Protein AF-A0A7J6MF99-F1 (afdb_monomer_lite)

Radius of gyration: 15.82 Å; chains: 1; bounding box: 37×26×40 Å

Secondary structure (DSSP, 8-state):
--SS-EEEEEEE-TT-HHHHHHHHHHHHHTTTTTEEEEEEE--HHHHHHHTTPPPGGGSHHHHHHHHHHHHHHHHHTT---PPPPTTIIIIIHHHHHHHHHHHHHS-----

Structure (mmCIF, N/CA/C/O backbone):
data_AF-A0A7J6MF99-F1
#
_entry.id   AF-A0A7J6MF99-F1
#
loop_
_atom_site.group_PDB
_atom_site.id
_atom_site.type_symbol
_atom_site.label_atom_id
_atom_site.label_alt_id
_atom_site.label_comp_id
_atom_site.label_asym_id
_atom_site.label_entity_id
_atom_site.label_seq_id
_atom_site.pdbx_PDB_ins_code
_atom_site.Cartn_x
_atom_site.Cartn_y
_atom_site.Cartn_z
_atom_site.occupancy
_atom_site.B_iso_or_equiv
_atom_site.auth_seq_id
_atom_site.auth_comp_id
_atom_site.auth_asym_id
_atom_site.auth_atom_id
_atom_site.pdbx_PDB_model_num
ATOM 1 N N . MET A 1 1 ? -21.214 -12.744 19.176 1.00 52.50 1 MET A N 1
ATOM 2 C CA . MET A 1 1 ? -19.964 -12.389 18.465 1.00 52.50 1 MET A CA 1
ATOM 3 C C . MET A 1 1 ? -18.999 -11.793 19.479 1.00 52.50 1 MET A C 1
ATOM 5 O O . MET A 1 1 ? -19.505 -11.234 20.449 1.00 52.50 1 MET A O 1
ATOM 9 N N . PRO A 1 2 ? -17.672 -11.974 19.342 1.00 52.09 2 PRO A N 1
ATOM 10 C CA . PRO A 1 2 ? -16.715 -11.435 20.307 1.00 52.09 2 PRO A CA 1
ATOM 11 C C . PRO A 1 2 ? -16.902 -9.918 20.428 1.00 52.09 2 PRO A C 1
ATOM 13 O O . PRO A 1 2 ? -17.061 -9.219 19.434 1.00 52.09 2 PRO A O 1
ATOM 16 N N . SER A 1 3 ? -16.979 -9.446 21.665 1.00 65.75 3 SER A N 1
ATOM 17 C CA . SER A 1 3 ? -17.481 -8.130 22.068 1.00 65.75 3 SER A CA 1
ATOM 18 C C . SER A 1 3 ? -16.407 -7.033 22.054 1.00 65.75 3 SER A C 1
ATOM 20 O O . SER A 1 3 ? -16.368 -6.201 22.956 1.00 65.75 3 SER A O 1
ATOM 22 N N . GLY A 1 4 ? -15.517 -7.040 21.059 1.00 71.44 4 GLY A N 1
ATOM 23 C CA . GLY A 1 4 ? -14.458 -6.040 20.920 1.00 71.44 4 GLY A CA 1
ATOM 24 C C . GLY A 1 4 ? -13.978 -5.888 19.481 1.00 71.44 4 GLY A C 1
ATOM 25 O O . GLY A 1 4 ? -14.210 -6.762 18.643 1.00 71.44 4 GLY A O 1
ATOM 26 N N . ASP A 1 5 ? -13.333 -4.760 19.200 1.00 83.62 5 ASP A N 1
ATOM 27 C CA . ASP A 1 5 ? -12.798 -4.446 17.876 1.00 83.62 5 ASP A CA 1
ATOM 28 C C . ASP A 1 5 ? -11.640 -5.391 17.527 1.00 83.62 5 ASP A C 1
ATOM 30 O O . ASP A 1 5 ? -10.747 -5.657 18.339 1.00 83.62 5 ASP A O 1
ATOM 34 N N . VAL A 1 6 ? -11.648 -5.918 16.303 1.00 92.06 6 VAL A N 1
ATOM 35 C CA . VAL A 1 6 ? -10.552 -6.729 15.772 1.00 92.06 6 VAL A CA 1
ATOM 36 C C . VAL A 1 6 ? -9.457 -5.784 15.304 1.00 92.06 6 VAL A C 1
ATOM 38 O O . VAL A 1 6 ? -9.583 -5.118 14.274 1.00 92.06 6 VAL A O 1
ATOM 41 N N . LYS A 1 7 ? -8.358 -5.737 16.055 1.00 93.81 7 LYS A N 1
ATOM 42 C CA . LYS A 1 7 ? -7.203 -4.911 15.704 1.00 93.81 7 LYS A CA 1
ATOM 43 C C . LYS A 1 7 ? -6.458 -5.478 14.494 1.00 93.81 7 LYS A C 1
ATOM 45 O O . LYS A 1 7 ? -6.038 -6.635 14.502 1.00 93.81 7 LYS A O 1
ATOM 50 N N . VAL A 1 8 ? -6.232 -4.641 13.483 1.00 95.00 8 VAL A N 1
ATOM 51 C CA . VAL A 1 8 ? -5.499 -4.978 12.255 1.00 95.00 8 VAL A CA 1
ATOM 52 C C . VAL A 1 8 ? -4.394 -3.953 12.022 1.00 95.00 8 VAL A C 1
ATOM 54 O O . VAL A 1 8 ? -4.669 -2.791 11.748 1.00 95.00 8 VAL A O 1
ATOM 57 N N . GLU A 1 9 ? -3.130 -4.373 12.078 1.00 95.62 9 GLU A N 1
ATOM 58 C CA . GLU A 1 9 ? -2.013 -3.512 11.669 1.00 95.62 9 GLU A CA 1
ATOM 59 C C . GLU A 1 9 ? -1.798 -3.607 10.157 1.00 95.62 9 GLU A C 1
ATOM 61 O O . GLU A 1 9 ? -1.430 -4.657 9.625 1.00 95.62 9 GLU A O 1
ATOM 66 N N . PHE A 1 10 ? -2.029 -2.502 9.453 1.00 95.94 10 PHE A N 1
ATOM 67 C CA . PHE A 1 10 ? -1.929 -2.438 8.003 1.00 95.94 10 PHE A CA 1
ATOM 68 C C . PHE A 1 10 ? -0.635 -1.748 7.571 1.00 95.94 10 PHE A C 1
ATOM 70 O O . PHE A 1 10 ? -0.537 -0.520 7.552 1.00 95.94 10 PHE A O 1
ATOM 77 N N . PHE A 1 11 ? 0.361 -2.554 7.202 1.00 95.44 11 PHE A N 1
ATOM 78 C CA . PHE A 1 11 ? 1.629 -2.080 6.652 1.00 95.44 11 PHE A CA 1
ATOM 79 C C . PHE A 1 11 ? 1.481 -1.777 5.164 1.00 95.44 11 PHE A C 1
ATOM 81 O O . PHE A 1 11 ? 1.200 -2.677 4.369 1.00 95.44 11 PHE A O 1
ATOM 88 N N . TYR A 1 12 ? 1.684 -0.520 4.775 1.00 95.12 12 TYR A N 1
ATOM 89 C CA . TYR A 1 12 ? 1.444 -0.083 3.402 1.00 95.12 12 TYR A CA 1
ATOM 90 C C . TYR A 1 12 ? 2.559 0.798 2.854 1.00 95.12 12 TYR A C 1
ATOM 92 O O . TYR A 1 12 ? 3.213 1.539 3.585 1.00 95.12 12 TYR A O 1
ATOM 100 N N . ASP A 1 13 ? 2.736 0.740 1.533 1.00 93.19 13 ASP A N 1
ATOM 101 C CA . ASP A 1 13 ? 3.525 1.720 0.801 1.00 93.19 13 ASP A CA 1
ATOM 102 C C . ASP A 1 13 ? 2.686 2.263 -0.364 1.00 93.19 13 ASP A C 1
ATOM 104 O O . ASP A 1 13 ? 2.190 1.478 -1.166 1.00 93.19 13 ASP A O 1
ATOM 108 N N . VAL A 1 14 ? 2.508 3.581 -0.494 1.00 90.31 14 VAL A N 1
ATOM 109 C CA . VAL A 1 14 ? 1.664 4.185 -1.540 1.00 90.31 14 VAL A CA 1
ATOM 110 C C . VAL A 1 14 ? 2.189 3.933 -2.958 1.00 90.31 14 VAL A C 1
ATOM 112 O O . VAL A 1 14 ? 1.449 4.103 -3.923 1.00 90.31 14 VAL A O 1
ATOM 115 N N . ILE A 1 15 ? 3.435 3.465 -3.101 1.00 90.56 15 ILE A N 1
ATOM 116 C CA . ILE A 1 15 ? 3.979 2.991 -4.380 1.00 90.56 15 ILE A CA 1
ATOM 117 C C . ILE A 1 15 ? 3.408 1.633 -4.808 1.00 90.56 15 ILE A C 1
ATOM 119 O O . ILE A 1 15 ? 3.494 1.267 -5.982 1.00 90.56 15 ILE A O 1
ATOM 123 N N . SER A 1 16 ? 2.872 0.854 -3.867 1.00 93.06 16 SER A N 1
ATOM 124 C CA . SER A 1 16 ? 2.385 -0.494 -4.120 1.00 93.06 16 SER A CA 1
ATOM 125 C C . SER A 1 16 ? 0.915 -0.464 -4.554 1.00 93.06 16 SER A C 1
ATOM 127 O O . SER A 1 16 ? 0.031 -0.103 -3.774 1.00 93.06 16 SER A O 1
ATOM 129 N N . PRO A 1 17 ? 0.599 -0.900 -5.785 1.00 93.50 17 PRO A N 1
ATOM 130 C CA . PRO A 1 17 ? -0.789 -0.963 -6.235 1.00 93.50 17 PRO A CA 1
ATOM 131 C C . PRO A 1 17 ? -1.596 -2.007 -5.449 1.00 93.50 17 PRO A C 1
ATOM 133 O O . PRO A 1 17 ? -2.794 -1.839 -5.245 1.00 93.50 17 PRO A O 1
ATOM 136 N N . TYR A 1 18 ? -0.946 -3.055 -4.935 1.00 95.56 18 TYR A N 1
ATOM 137 C CA . TYR A 1 18 ? -1.614 -4.077 -4.131 1.00 95.56 18 TYR A CA 1
ATOM 138 C C . TYR A 1 18 ? -2.027 -3.568 -2.750 1.00 95.56 18 TYR A C 1
ATOM 140 O O . TYR A 1 18 ? -3.088 -3.949 -2.263 1.00 95.56 18 TYR A O 1
ATOM 148 N N . THR A 1 19 ? -1.248 -2.677 -2.127 1.00 95.62 19 THR A N 1
ATOM 149 C CA . THR A 1 19 ? -1.666 -2.071 -0.853 1.00 95.62 19 THR A CA 1
ATOM 150 C C . THR A 1 19 ? -2.816 -1.089 -1.059 1.00 95.62 19 THR A C 1
ATOM 152 O O .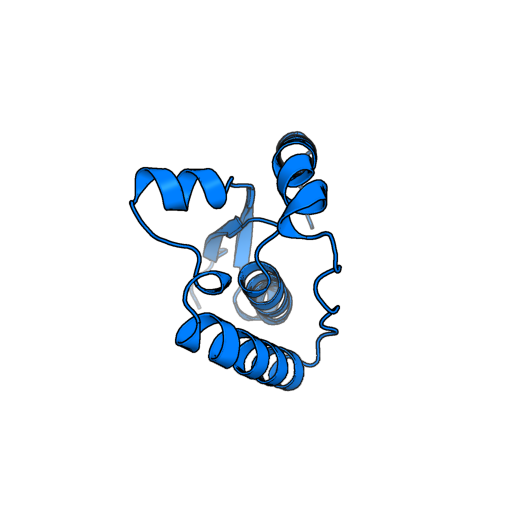 THR A 1 19 ? -3.667 -0.980 -0.186 1.00 95.62 19 THR A O 1
ATOM 155 N N . TYR A 1 20 ? -2.921 -0.434 -2.222 1.00 94.62 20 TYR A N 1
ATOM 156 C CA . TYR A 1 20 ? -4.124 0.333 -2.563 1.00 94.62 20 TYR A CA 1
ATOM 157 C C . TYR A 1 20 ? -5.367 -0.565 -2.641 1.00 94.62 20 TYR A C 1
ATOM 159 O O . TYR A 1 20 ? -6.371 -0.257 -2.005 1.00 94.62 20 TYR A O 1
ATOM 167 N N . LEU A 1 21 ? -5.294 -1.690 -3.362 1.00 96.38 21 LEU A N 1
ATOM 168 C CA . LEU A 1 21 ? -6.413 -2.636 -3.462 1.00 96.38 21 LEU A CA 1
ATOM 169 C C . LEU A 1 21 ? -6.807 -3.192 -2.086 1.00 96.38 21 LEU A C 1
ATOM 171 O O . LEU A 1 21 ? -7.981 -3.160 -1.727 1.00 96.38 21 LEU A O 1
ATOM 175 N N . ALA A 1 22 ? -5.823 -3.612 -1.284 1.00 96.50 22 ALA A N 1
ATOM 176 C CA . ALA A 1 22 ? -6.057 -4.100 0.073 1.00 96.50 22 ALA A CA 1
ATOM 177 C C . ALA A 1 22 ? -6.715 -3.036 0.967 1.00 96.50 22 ALA A C 1
ATOM 179 O O . ALA A 1 22 ? -7.622 -3.354 1.732 1.00 96.50 22 ALA A O 1
ATOM 180 N N . TRP A 1 23 ? -6.320 -1.766 0.834 1.00 95.56 23 TRP A N 1
ATOM 181 C CA . TRP A 1 23 ? -6.961 -0.667 1.552 1.00 95.56 23 TRP A CA 1
ATOM 182 C C . TRP A 1 23 ? -8.430 -0.484 1.156 1.00 95.56 23 TRP A C 1
ATOM 184 O O . TRP A 1 23 ? -9.270 -0.256 2.024 1.00 95.56 23 TRP A O 1
ATOM 194 N N . GLN A 1 24 ? -8.774 -0.619 -0.131 1.00 95.56 24 GLN A N 1
ATOM 195 C CA . GLN A 1 24 ? -10.177 -0.566 -0.563 1.00 95.56 24 GLN A CA 1
ATOM 196 C C . GLN A 1 24 ? -10.995 -1.702 0.060 1.00 95.56 24 GLN A C 1
ATOM 198 O O . GLN A 1 24 ? -12.068 -1.440 0.602 1.00 95.56 24 GLN A O 1
ATOM 203 N N . THR A 1 25 ? -10.456 -2.925 0.082 1.00 95.12 25 THR A N 1
ATOM 204 C CA . THR A 1 25 ? -11.091 -4.062 0.762 1.00 95.12 25 THR A CA 1
ATOM 205 C C . THR A 1 25 ? -11.278 -3.795 2.256 1.00 95.12 25 THR A C 1
ATOM 207 O O . THR A 1 25 ? -12.387 -3.928 2.764 1.00 95.12 25 THR A O 1
ATOM 210 N N . LEU A 1 26 ? -10.235 -3.360 2.970 1.00 94.81 26 LEU A N 1
ATOM 211 C CA . LEU A 1 26 ? -10.334 -3.089 4.408 1.00 94.81 26 LEU A CA 1
ATOM 212 C C . LEU A 1 26 ? -11.385 -2.021 4.719 1.00 94.81 26 LEU A C 1
ATOM 214 O O . LEU A 1 26 ? -12.172 -2.204 5.642 1.00 94.81 26 LEU A O 1
ATOM 218 N N . LYS A 1 27 ? -11.460 -0.947 3.922 1.00 93.25 27 LYS A N 1
ATOM 219 C CA . LYS A 1 27 ? -12.512 0.068 4.072 1.00 93.25 27 LYS A CA 1
ATOM 220 C C . LYS A 1 27 ? -13.913 -0.510 3.876 1.00 93.25 27 LYS A C 1
ATOM 222 O O . LYS A 1 27 ? -14.801 -0.178 4.651 1.00 93.25 27 LYS A O 1
ATOM 227 N N . GLN A 1 28 ? -14.109 -1.365 2.871 1.00 92.88 28 GLN A N 1
ATOM 228 C CA . GLN A 1 28 ? -15.411 -1.971 2.580 1.00 92.88 28 GLN A CA 1
ATOM 229 C C . GLN A 1 28 ? -15.906 -2.864 3.727 1.00 92.88 28 GLN A C 1
ATOM 231 O O . GLN A 1 28 ? -17.097 -2.876 4.026 1.00 92.88 28 GLN A O 1
ATOM 236 N N . TYR A 1 29 ? -15.002 -3.593 4.385 1.00 92.19 29 TYR A N 1
ATOM 237 C CA . TYR A 1 29 ? -15.359 -4.558 5.428 1.00 92.19 29 TYR A CA 1
ATOM 238 C C . TYR A 1 29 ? -15.195 -4.045 6.862 1.00 92.19 29 TYR A C 1
ATOM 240 O O . TYR A 1 29 ? -15.584 -4.744 7.798 1.00 92.19 29 TYR A O 1
ATOM 248 N N . ARG A 1 30 ? -14.667 -2.830 7.055 1.00 91.38 30 ARG A N 1
ATOM 249 C CA . ARG A 1 30 ? -14.338 -2.280 8.378 1.00 91.38 30 ARG A CA 1
ATOM 250 C C . ARG A 1 30 ? -15.491 -2.384 9.372 1.00 91.38 30 ARG A C 1
ATOM 252 O O . ARG A 1 30 ? -15.302 -2.904 10.464 1.00 91.38 30 ARG A O 1
ATOM 259 N N . THR A 1 31 ? -16.683 -1.939 8.981 1.00 88.75 31 THR A N 1
ATOM 260 C CA . THR A 1 31 ? -17.874 -1.981 9.842 1.00 88.75 31 THR A CA 1
ATOM 261 C C . THR A 1 31 ? -18.408 -3.399 10.005 1.00 88.75 31 THR A C 1
ATOM 263 O O . THR A 1 31 ? -18.749 -3.805 11.109 1.00 88.75 31 THR A O 1
ATOM 266 N N . ALA A 1 32 ? -18.450 -4.175 8.918 1.00 92.19 32 ALA A N 1
ATOM 26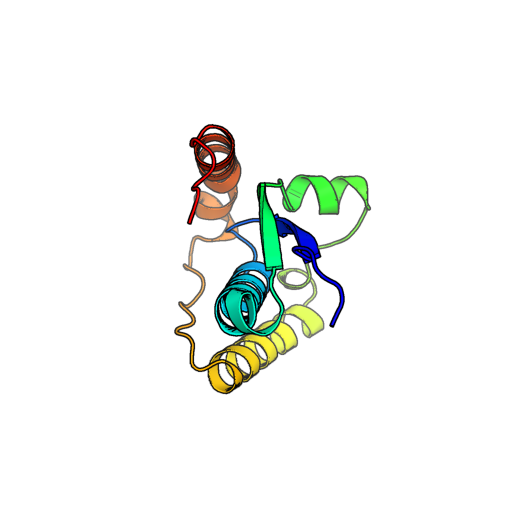7 C CA . ALA A 1 32 ? -19.000 -5.529 8.929 1.00 92.19 32 ALA A CA 1
ATOM 268 C C . ALA A 1 32 ? -18.209 -6.486 9.836 1.00 92.19 32 ALA A C 1
ATOM 270 O O . ALA A 1 32 ? -18.784 -7.424 10.386 1.00 92.19 32 ALA A O 1
ATOM 271 N N . TRP A 1 33 ? -16.902 -6.261 9.985 1.00 92.44 33 TRP A N 1
ATOM 272 C CA . TRP A 1 33 ? -16.010 -7.097 10.795 1.00 92.44 33 TRP A CA 1
ATOM 273 C C . TRP A 1 33 ? -15.529 -6.423 12.081 1.00 92.44 33 TRP A C 1
ATOM 275 O O . TRP A 1 33 ? -14.708 -7.004 12.785 1.00 92.44 33 TRP A O 1
ATOM 285 N N . ASN A 1 34 ? -16.036 -5.228 12.391 1.00 92.69 34 ASN A N 1
ATOM 286 C CA . ASN A 1 34 ? -15.637 -4.448 13.558 1.00 92.69 34 ASN A CA 1
ATOM 287 C C . ASN A 1 34 ? -14.108 -4.242 13.638 1.00 92.69 34 ASN A C 1
ATOM 289 O O . ASN A 1 34 ? -13.475 -4.602 14.629 1.00 92.69 34 ASN A O 1
ATOM 293 N N . LEU A 1 35 ? -13.494 -3.747 12.553 1.00 93.62 35 LEU A N 1
ATOM 294 C CA . LEU A 1 35 ? -12.036 -3.609 12.456 1.00 93.62 35 LEU A CA 1
ATOM 295 C C . LEU A 1 35 ? -11.530 -2.274 13.023 1.00 93.62 35 LEU A C 1
ATOM 297 O O . LEU A 1 35 ? -11.897 -1.196 12.535 1.00 93.62 35 LEU A O 1
ATOM 301 N N . ASP A 1 36 ? -10.567 -2.366 13.937 1.00 92.75 36 ASP A N 1
ATOM 302 C CA . ASP A 1 36 ? -9.687 -1.266 14.336 1.00 92.75 36 ASP A CA 1
ATOM 303 C C . ASP A 1 36 ? -8.392 -1.338 13.512 1.00 92.75 36 ASP A C 1
ATOM 305 O O . ASP A 1 36 ? -7.467 -2.099 13.817 1.00 92.75 36 ASP A O 1
ATOM 309 N N . VAL A 1 37 ? -8.360 -0.610 12.392 1.00 93.25 37 VAL A N 1
ATOM 310 C CA . VAL A 1 37 ? -7.235 -0.650 11.450 1.00 93.25 37 VAL A CA 1
ATOM 311 C C . VAL A 1 37 ? -6.199 0.407 11.820 1.00 93.25 37 VAL A C 1
ATOM 313 O O . VAL A 1 37 ? -6.421 1.602 11.639 1.00 93.25 37 VAL A O 1
ATOM 316 N N . VAL A 1 38 ? -5.022 -0.041 12.253 1.00 92.75 38 VAL A N 1
ATOM 317 C CA . VAL A 1 38 ? -3.868 0.814 12.544 1.00 92.75 38 VAL A CA 1
ATOM 318 C C . VAL A 1 38 ? -2.987 0.917 11.304 1.00 92.75 38 VAL A C 1
ATOM 320 O O . VAL A 1 38 ? -2.390 -0.068 10.862 1.00 92.75 38 VAL A O 1
ATOM 323 N N . LEU A 1 39 ? -2.882 2.119 10.744 1.00 92.62 39 LEU A N 1
ATOM 324 C CA . LEU A 1 39 ? -2.068 2.394 9.563 1.00 92.62 39 LEU A CA 1
ATOM 325 C C . LEU A 1 39 ? -0.575 2.447 9.914 1.00 92.62 39 LEU A C 1
ATOM 327 O O . LEU A 1 39 ? -0.147 3.198 10.787 1.00 92.62 39 LEU A O 1
ATOM 331 N N . ARG A 1 40 ? 0.240 1.667 9.199 1.00 92.56 40 ARG A N 1
ATOM 332 C CA . ARG A 1 40 ? 1.698 1.598 9.368 1.00 92.56 40 ARG A CA 1
ATOM 333 C C . ARG A 1 40 ? 2.397 1.913 8.039 1.00 92.56 40 ARG A C 1
ATOM 335 O O . ARG A 1 40 ? 2.644 0.996 7.252 1.00 92.56 40 ARG A O 1
ATOM 342 N N . PRO A 1 41 ? 2.706 3.185 7.741 1.00 92.75 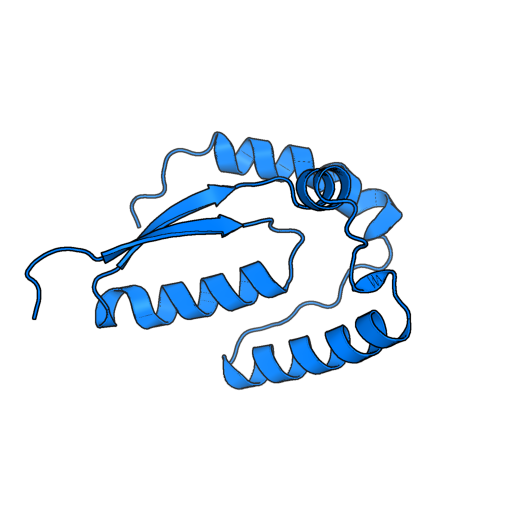41 PRO A N 1
ATOM 343 C CA . PRO A 1 41 ? 3.469 3.514 6.542 1.00 92.75 41 PRO A CA 1
ATOM 344 C C . PRO A 1 41 ? 4.860 2.869 6.608 1.00 92.75 41 PRO A C 1
ATOM 346 O O . PRO A 1 41 ? 5.561 2.966 7.616 1.00 92.75 41 PRO A O 1
ATOM 349 N N . VAL A 1 42 ? 5.263 2.196 5.531 1.00 92.44 42 VAL A N 1
ATOM 350 C CA . VAL A 1 42 ? 6.569 1.534 5.410 1.00 92.44 42 VAL A CA 1
ATOM 351 C C . VAL A 1 42 ? 7.263 1.895 4.105 1.00 92.44 42 VAL A C 1
ATOM 353 O O . VAL A 1 42 ? 6.642 2.350 3.149 1.00 92.44 42 VAL A O 1
ATOM 356 N N . PHE A 1 43 ? 8.574 1.649 4.057 1.00 91.69 43 PHE A N 1
ATOM 357 C CA . PHE A 1 43 ? 9.365 1.781 2.839 1.00 91.69 43 PHE A CA 1
ATOM 358 C C . PHE A 1 43 ? 9.595 0.417 2.178 1.00 91.69 43 PHE A C 1
ATOM 360 O O . PHE A 1 43 ? 10.505 -0.334 2.548 1.00 91.69 43 PHE A O 1
ATOM 367 N N . LEU A 1 44 ? 8.794 0.107 1.159 1.00 92.75 44 LEU A N 1
ATOM 368 C CA . LEU A 1 44 ? 8.809 -1.180 0.463 1.00 92.75 44 LEU A CA 1
ATOM 369 C C . LEU A 1 44 ? 10.156 -1.470 -0.206 1.00 92.75 44 LEU A C 1
ATOM 371 O O . LEU A 1 44 ? 10.635 -2.603 -0.159 1.00 92.75 44 LEU A O 1
ATOM 375 N N . GLY A 1 45 ? 10.803 -0.452 -0.783 1.00 90.12 45 GLY A N 1
ATOM 376 C CA . GLY A 1 45 ? 12.136 -0.596 -1.379 1.00 90.12 45 GLY A CA 1
ATOM 377 C C . GLY A 1 45 ? 13.187 -1.066 -0.366 1.00 90.12 45 GLY A C 1
ATOM 378 O O . GLY A 1 45 ? 14.017 -1.922 -0.677 1.00 90.12 45 GLY A O 1
ATOM 379 N N . GLY A 1 46 ? 13.108 -0.570 0.872 1.00 91.00 46 GLY A N 1
ATOM 380 C CA . GLY A 1 46 ? 13.959 -0.999 1.983 1.00 91.00 46 GLY A CA 1
ATOM 381 C C . GLY A 1 46 ? 13.689 -2.443 2.402 1.00 91.00 46 GLY A C 1
ATOM 382 O O . GLY A 1 46 ? 14.634 -3.214 2.563 1.00 91.00 46 GLY A O 1
ATOM 383 N N . ILE A 1 47 ? 12.414 -2.836 2.493 1.00 94.12 47 ILE A N 1
ATOM 384 C CA . ILE A 1 47 ? 11.998 -4.213 2.813 1.00 94.12 47 ILE A CA 1
ATOM 385 C C . ILE A 1 47 ? 12.508 -5.196 1.753 1.00 94.12 47 ILE A C 1
ATOM 387 O O . ILE A 1 47 ? 13.090 -6.229 2.087 1.00 94.12 47 ILE A O 1
ATOM 391 N N . MET A 1 48 ? 12.337 -4.874 0.468 1.00 93.62 48 MET A N 1
ATOM 392 C CA . MET A 1 48 ? 12.830 -5.704 -0.636 1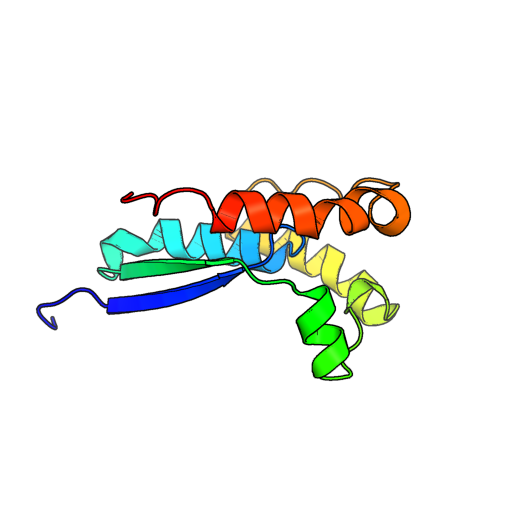.00 93.62 48 MET A CA 1
ATOM 393 C C . MET A 1 48 ? 14.353 -5.856 -0.585 1.00 93.62 48 MET A C 1
ATOM 395 O O . MET A 1 48 ? 14.861 -6.972 -0.684 1.00 93.62 48 MET A O 1
ATOM 399 N N . LYS A 1 49 ? 15.086 -4.760 -0.343 1.00 92.75 49 LYS A N 1
ATOM 400 C CA . LYS A 1 49 ? 16.545 -4.798 -0.177 1.00 92.75 49 LYS A CA 1
ATOM 401 C C . LYS A 1 49 ? 16.961 -5.681 1.005 1.00 92.75 49 LYS A C 1
ATOM 403 O O . LYS A 1 49 ? 17.816 -6.546 0.833 1.00 92.75 49 LYS A O 1
ATOM 408 N N . GLY A 1 50 ? 16.354 -5.489 2.178 1.00 95.81 50 GLY A N 1
ATOM 409 C CA . GLY A 1 50 ? 16.676 -6.246 3.395 1.00 95.81 50 GLY A CA 1
ATOM 410 C C . GLY A 1 50 ? 16.372 -7.741 3.279 1.00 95.81 50 GLY A C 1
ATOM 411 O O . GLY A 1 50 ? 17.146 -8.567 3.750 1.00 95.81 50 GLY A O 1
ATOM 412 N N . SER A 1 51 ? 15.294 -8.096 2.577 1.00 96.25 51 SER A N 1
ATOM 413 C CA . SER A 1 51 ? 14.888 -9.488 2.326 1.00 96.25 51 SER A CA 1
ATOM 414 C C . SER A 1 51 ? 15.567 -10.141 1.116 1.00 96.25 51 SER A C 1
ATOM 416 O O . SER A 1 51 ? 15.290 -11.301 0.819 1.00 96.25 51 SER A O 1
ATOM 418 N N . LYS A 1 52 ? 16.443 -9.422 0.395 1.00 94.44 52 LYS A N 1
ATOM 419 C CA . LYS A 1 52 ? 17.037 -9.855 -0.888 1.00 94.44 52 LYS A CA 1
ATOM 420 C C . LYS A 1 52 ? 15.987 -10.210 -1.956 1.00 94.44 52 LYS A C 1
ATOM 422 O O . LYS A 1 52 ? 16.261 -10.987 -2.871 1.00 94.44 52 LYS A O 1
ATOM 427 N N . ASN A 1 53 ? 14.794 -9.625 -1.865 1.00 93.19 53 ASN A N 1
ATOM 428 C CA . ASN A 1 53 ? 13.715 -9.837 -2.818 1.00 93.19 53 ASN A CA 1
ATOM 429 C C . ASN A 1 53 ? 13.789 -8.817 -3.964 1.00 93.19 53 ASN A C 1
ATOM 431 O O . ASN A 1 53 ? 14.165 -7.661 -3.771 1.00 93.19 53 ASN A O 1
ATOM 435 N N . ARG A 1 54 ? 13.414 -9.235 -5.176 1.00 89.88 54 ARG A N 1
ATOM 436 C CA . ARG A 1 54 ? 13.362 -8.350 -6.349 1.00 89.88 54 ARG A CA 1
ATOM 437 C C . ARG A 1 54 ? 11.927 -7.875 -6.587 1.00 89.88 54 ARG A C 1
ATOM 439 O O . ARG A 1 54 ? 11.011 -8.693 -6.486 1.00 89.88 54 ARG A O 1
ATOM 446 N N . PRO A 1 55 ? 11.710 -6.601 -6.968 1.00 89.19 55 PRO A N 1
ATOM 447 C CA . PRO A 1 55 ? 10.377 -6.132 -7.323 1.00 89.19 55 PRO A CA 1
ATOM 448 C C . PRO A 1 55 ? 9.772 -6.994 -8.444 1.00 89.19 55 PRO A C 1
ATOM 450 O O . PRO A 1 55 ? 10.457 -7.257 -9.437 1.00 89.19 55 PRO A O 1
ATOM 453 N N . PRO A 1 56 ? 8.493 -7.404 -8.352 1.00 90.50 56 PRO A N 1
ATOM 454 C CA . PRO A 1 56 ? 7.866 -8.260 -9.362 1.00 90.50 56 PRO A CA 1
ATOM 455 C C . PRO A 1 56 ? 7.830 -7.598 -10.744 1.00 90.50 56 PRO A C 1
ATOM 457 O O . PRO A 1 56 ? 7.997 -8.281 -11.750 1.00 90.50 56 PRO A O 1
ATOM 460 N N . ALA A 1 57 ? 7.709 -6.267 -10.791 1.00 87.94 57 ALA A N 1
ATOM 461 C CA . ALA A 1 57 ? 7.769 -5.479 -12.020 1.00 87.94 57 ALA A CA 1
ATOM 462 C C . ALA A 1 57 ? 9.102 -5.620 -12.782 1.00 87.94 57 ALA A C 1
ATOM 464 O O . ALA A 1 57 ? 9.123 -5.459 -13.997 1.00 87.94 57 ALA A O 1
ATOM 465 N N . MET A 1 58 ? 10.197 -5.946 -12.084 1.00 89.25 58 MET A N 1
ATOM 466 C CA . MET A 1 58 ? 11.534 -6.116 -12.669 1.00 89.25 58 MET A CA 1
ATOM 467 C C . MET A 1 58 ? 11.785 -7.541 -13.187 1.00 89.25 58 MET A C 1
ATOM 469 O O . MET A 1 58 ? 12.834 -7.811 -13.766 1.00 89.25 58 MET A O 1
ATOM 473 N N . VAL A 1 59 ? 10.849 -8.471 -12.970 1.00 93.31 59 VAL A N 1
ATOM 474 C CA . VAL A 1 59 ? 10.924 -9.845 -13.480 1.00 93.31 59 VAL A CA 1
ATOM 475 C C . VAL A 1 59 ? 9.952 -9.960 -14.660 1.00 93.31 59 VAL A C 1
ATOM 477 O O . VAL A 1 59 ? 8.748 -9.911 -14.418 1.00 93.31 59 VAL A O 1
ATOM 480 N N . PRO A 1 60 ? 10.411 -10.148 -15.915 1.00 91.69 60 PRO A N 1
ATOM 481 C CA . PRO A 1 60 ? 9.584 -9.948 -17.114 1.00 91.69 60 PRO A CA 1
ATOM 482 C C . PRO A 1 60 ? 8.218 -10.651 -17.087 1.00 91.69 60 PRO A C 1
ATOM 484 O O . PRO A 1 60 ? 7.179 -10.014 -17.263 1.00 91.69 60 PRO A O 1
ATOM 487 N N . ASN A 1 61 ? 8.203 -11.951 -16.778 1.00 96.19 61 ASN A N 1
ATOM 488 C CA . ASN A 1 61 ? 6.965 -12.734 -16.737 1.00 96.19 61 ASN A CA 1
ATOM 489 C C . ASN A 1 61 ? 6.040 -12.305 -15.588 1.00 96.19 61 ASN A C 1
ATOM 491 O O . ASN A 1 61 ? 4.828 -12.209 -15.781 1.00 96.19 61 ASN A O 1
ATOM 495 N N . LYS A 1 62 ? 6.601 -11.991 -14.410 1.00 95.06 62 LYS A N 1
ATOM 496 C CA . LYS A 1 62 ? 5.816 -11.517 -13.259 1.00 95.06 62 LYS A CA 1
ATOM 497 C C . LYS A 1 62 ? 5.259 -10.120 -13.514 1.00 95.06 62 LYS A C 1
ATOM 499 O O . LYS A 1 62 ? 4.099 -9.885 -13.215 1.00 95.06 62 LYS A O 1
ATOM 504 N N . GLY A 1 63 ? 6.038 -9.223 -14.115 1.00 92.75 63 GLY A N 1
ATOM 505 C CA . GLY A 1 63 ? 5.602 -7.877 -14.475 1.00 92.75 63 GLY A CA 1
ATOM 506 C C . GLY A 1 63 ? 4.456 -7.887 -15.487 1.00 92.75 63 GLY A C 1
ATOM 507 O O . GLY A 1 63 ? 3.468 -7.180 -15.294 1.00 92.75 63 GLY A O 1
ATOM 508 N N . LYS A 1 64 ? 4.538 -8.737 -16.522 1.00 93.38 64 LYS A N 1
ATOM 509 C CA . LYS A 1 64 ? 3.450 -8.911 -17.499 1.00 93.38 64 LYS A CA 1
ATOM 510 C C . LYS A 1 64 ? 2.174 -9.431 -16.834 1.00 93.38 64 LYS A C 1
ATOM 512 O O . LYS A 1 64 ? 1.102 -8.881 -17.072 1.00 93.38 64 LYS A O 1
ATOM 517 N N . TYR A 1 65 ? 2.295 -10.451 -15.984 1.00 96.19 65 TYR A N 1
ATOM 518 C CA . TYR A 1 65 ? 1.157 -10.993 -15.241 1.00 96.19 65 TYR A CA 1
ATOM 519 C C . TYR A 1 65 ? 0.551 -9.955 -14.286 1.00 96.19 65 TYR A C 1
ATOM 521 O O . TYR A 1 65 ? -0.658 -9.757 -14.289 1.00 96.19 65 TYR A O 1
ATOM 529 N N . MET A 1 66 ? 1.389 -9.231 -13.540 1.00 94.75 66 MET A N 1
ATOM 530 C CA . MET A 1 66 ? 0.976 -8.223 -12.561 1.00 94.75 66 MET A CA 1
ATOM 531 C C . MET A 1 66 ? 0.053 -7.160 -13.172 1.00 94.75 66 MET A C 1
ATOM 533 O O . MET A 1 66 ? -0.928 -6.769 -12.554 1.00 94.75 66 MET A O 1
ATOM 537 N N . GLN A 1 67 ? 0.313 -6.707 -14.402 1.00 91.81 67 GLN A N 1
ATOM 538 C CA . GLN A 1 67 ? -0.560 -5.725 -15.060 1.00 91.81 67 GLN A CA 1
ATOM 539 C C . GLN A 1 67 ? -1.964 -6.261 -15.363 1.00 91.81 67 GLN A C 1
ATOM 541 O O . GLN A 1 67 ? -2.930 -5.498 -15.376 1.00 91.81 67 GLN A O 1
ATOM 546 N N . GLU A 1 68 ? -2.073 -7.545 -15.690 1.00 94.56 68 GLU A N 1
ATOM 547 C CA . GLU A 1 68 ? -3.351 -8.202 -15.951 1.00 94.56 68 GLU A CA 1
ATOM 548 C C . GLU A 1 68 ? -4.088 -8.493 -14.640 1.00 94.56 68 GLU A C 1
ATOM 550 O O . GLU A 1 68 ? -5.279 -8.214 -14.525 1.00 94.56 68 GLU A O 1
ATOM 555 N N . ASP A 1 69 ? -3.357 -8.974 -13.639 1.00 96.31 69 ASP A N 1
ATOM 556 C CA . ASP A 1 69 ? -3.858 -9.255 -12.297 1.00 96.31 69 ASP A CA 1
ATOM 557 C C . ASP A 1 69 ? -4.445 -8.004 -11.630 1.00 96.31 69 ASP A C 1
ATOM 559 O O . ASP A 1 69 ? -5.605 -8.001 -11.225 1.00 96.31 69 ASP A O 1
ATOM 563 N N . LEU A 1 70 ? -3.709 -6.888 -11.642 1.00 95.50 70 LEU A N 1
ATOM 564 C CA . LEU A 1 70 ? -4.185 -5.611 -11.104 1.00 95.50 70 LEU A CA 1
ATOM 565 C C . LEU A 1 70 ? -5.452 -5.112 -11.810 1.00 95.50 70 LEU A C 1
ATOM 567 O O . LEU A 1 70 ? -6.353 -4.595 -11.155 1.00 95.50 70 LEU A O 1
ATOM 571 N N . ARG A 1 71 ? -5.562 -5.297 -13.135 1.00 94.69 71 ARG A N 1
ATOM 572 C CA . ARG A 1 71 ? -6.775 -4.933 -13.889 1.00 94.69 71 ARG A CA 1
ATOM 573 C C . ARG A 1 71 ? -7.977 -5.786 -13.490 1.00 94.69 71 ARG A C 1
ATOM 575 O O . ARG A 1 71 ? -9.085 -5.262 -13.403 1.00 94.69 71 ARG A O 1
ATOM 582 N N . ARG A 1 72 ? -7.776 -7.083 -13.255 1.00 96.38 72 ARG A N 1
ATOM 583 C CA . ARG A 1 72 ? -8.837 -7.994 -12.799 1.00 96.38 72 ARG A CA 1
ATOM 584 C C . ARG A 1 72 ? -9.268 -7.665 -11.378 1.00 96.38 72 ARG A C 1
ATOM 586 O O . ARG A 1 72 ? -10.460 -7.509 -11.143 1.00 96.38 72 ARG A O 1
ATOM 593 N N . ALA A 1 73 ? -8.314 -7.500 -10.468 1.00 96.56 73 ALA A N 1
ATOM 594 C CA . ALA A 1 73 ? -8.586 -7.169 -9.076 1.00 96.56 73 ALA A CA 1
ATOM 595 C C . ALA A 1 73 ? -9.318 -5.825 -8.940 1.00 96.56 73 ALA A C 1
ATOM 597 O O . ALA A 1 73 ? -10.306 -5.739 -8.219 1.00 96.56 73 ALA A O 1
ATOM 598 N N . ALA A 1 74 ? -8.902 -4.807 -9.698 1.00 95.25 74 ALA A N 1
ATOM 599 C CA . ALA A 1 74 ? -9.586 -3.517 -9.730 1.00 95.25 74 ALA A CA 1
ATOM 600 C C . ALA A 1 74 ? -11.036 -3.627 -10.222 1.00 95.25 74 ALA A C 1
ATOM 602 O O . ALA A 1 74 ? -11.913 -2.977 -9.668 1.00 95.25 74 ALA A O 1
ATOM 603 N N . ARG A 1 75 ? -11.304 -4.486 -11.217 1.00 95.94 75 ARG A N 1
ATOM 604 C CA . ARG A 1 75 ? -12.669 -4.759 -11.693 1.00 95.94 75 ARG A CA 1
ATOM 605 C C . ARG A 1 75 ? -13.510 -5.494 -10.650 1.00 95.94 75 ARG A C 1
ATOM 607 O O . ARG A 1 75 ? -14.679 -5.176 -10.502 1.00 95.94 75 ARG A O 1
ATOM 614 N N . ILE A 1 76 ? -12.932 -6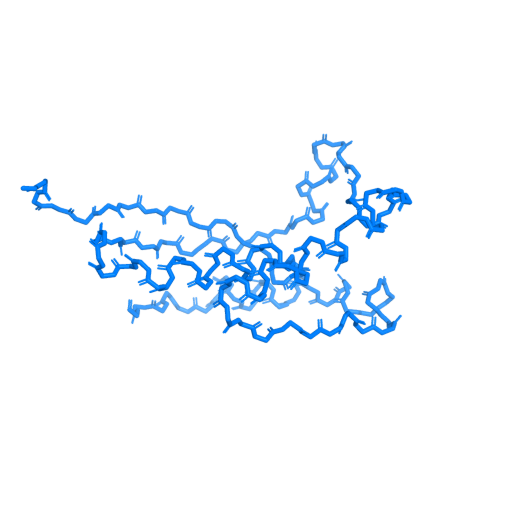.473 -9.952 1.00 95.75 76 ILE A N 1
ATOM 615 C CA . ILE A 1 76 ? -13.627 -7.237 -8.902 1.00 95.75 76 ILE A CA 1
ATOM 616 C C . ILE A 1 76 ? -14.027 -6.324 -7.739 1.00 95.75 76 ILE A C 1
ATOM 618 O O . ILE A 1 76 ? -15.123 -6.461 -7.209 1.00 95.75 76 ILE A O 1
ATOM 622 N N . LEU A 1 77 ? -13.142 -5.405 -7.352 1.00 94.88 77 LEU A N 1
ATOM 623 C CA . LEU A 1 77 ? -13.371 -4.464 -6.254 1.00 94.88 77 LEU A CA 1
ATOM 624 C C . LEU A 1 77 ? -14.102 -3.183 -6.689 1.00 94.88 77 LEU A C 1
ATOM 626 O O . LEU A 1 77 ? -14.367 -2.343 -5.839 1.00 94.88 77 LEU A O 1
ATOM 630 N N . ASP A 1 78 ? -14.393 -3.030 -7.984 1.00 94.94 78 ASP A N 1
ATOM 631 C CA . ASP A 1 78 ? -14.977 -1.831 -8.600 1.00 94.94 78 ASP A CA 1
ATOM 632 C C . ASP A 1 78 ? -14.247 -0.522 -8.231 1.00 94.94 78 ASP A C 1
ATOM 634 O O . ASP A 1 78 ? -14.832 0.469 -7.795 1.00 94.94 78 ASP A O 1
ATOM 638 N N . VAL A 1 79 ? -12.917 -0.524 -8.371 1.00 93.88 79 VAL A N 1
ATOM 639 C CA . VAL A 1 79 ? -12.058 0.618 -8.011 1.00 93.88 79 VAL A CA 1
ATOM 640 C C . VAL A 1 79 ? -11.258 1.128 -9.208 1.00 93.88 79 VAL A C 1
ATOM 642 O O . VAL A 1 79 ? -10.774 0.339 -10.027 1.00 93.88 79 VAL A O 1
ATOM 645 N N . PRO A 1 80 ? -11.047 2.451 -9.323 1.00 90.69 80 PRO A N 1
ATOM 646 C CA . PRO A 1 80 ? -10.250 3.007 -10.404 1.00 90.69 80 PRO A CA 1
ATOM 647 C C . PRO A 1 80 ? -8.765 2.662 -10.221 1.00 90.69 80 PRO A C 1
ATOM 649 O O . PRO A 1 80 ? -8.172 2.901 -9.171 1.00 90.69 80 PRO A O 1
ATOM 652 N N . MET A 1 81 ? -8.132 2.150 -11.279 1.00 86.69 81 MET A N 1
ATOM 653 C CA . MET A 1 81 ? -6.689 1.891 -11.321 1.00 86.69 81 MET A CA 1
ATOM 654 C C . MET A 1 81 ? -6.030 2.833 -12.329 1.00 86.69 81 MET A C 1
ATOM 656 O O . MET A 1 81 ? -6.239 2.728 -13.539 1.00 86.69 81 MET A O 1
ATOM 660 N N . LEU A 1 82 ? -5.216 3.761 -11.827 1.00 82.25 82 LEU A N 1
ATOM 661 C CA . LEU A 1 82 ? -4.425 4.652 -12.669 1.00 82.25 82 LEU A CA 1
ATOM 662 C C . LEU A 1 82 ? -3.257 3.901 -13.311 1.00 82.25 82 LEU A C 1
ATOM 664 O O . LEU A 1 82 ? -2.588 3.080 -12.682 1.00 82.25 82 LEU A O 1
ATOM 668 N N . ARG A 1 83 ? -2.967 4.211 -14.575 1.00 80.38 83 ARG A N 1
ATOM 669 C CA . ARG A 1 83 ? -1.750 3.706 -15.217 1.00 80.38 83 ARG A CA 1
ATOM 670 C C . ARG A 1 83 ? -0.523 4.256 -14.497 1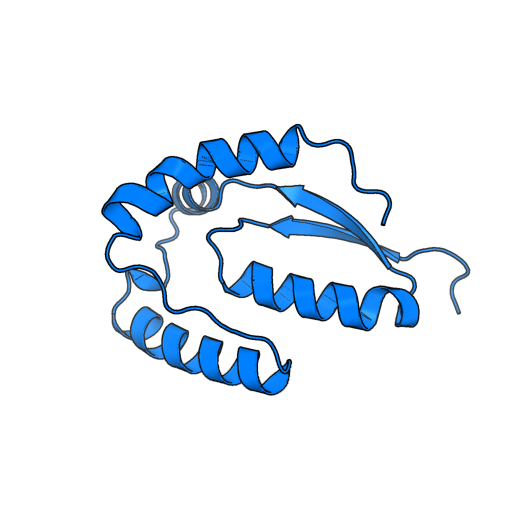.00 80.38 83 ARG A C 1
ATOM 672 O O . ARG A 1 83 ? -0.474 5.440 -14.172 1.00 80.38 83 ARG A O 1
ATOM 679 N N . ALA A 1 84 ? 0.481 3.399 -14.313 1.00 78.56 84 ALA A N 1
ATOM 680 C CA . ALA A 1 84 ? 1.766 3.840 -13.797 1.00 78.56 84 ALA A CA 1
ATOM 681 C C . ALA A 1 84 ? 2.341 4.944 -14.710 1.00 78.56 84 ALA A C 1
ATOM 683 O O . ALA A 1 84 ? 2.322 4.794 -15.939 1.00 78.56 84 ALA A O 1
ATOM 684 N N . PRO A 1 85 ? 2.834 6.053 -14.141 1.00 81.38 85 PRO A N 1
ATOM 685 C CA . PRO A 1 85 ? 3.379 7.153 -14.921 1.00 81.38 85 PRO A CA 1
ATOM 686 C C . PRO A 1 85 ? 4.668 6.725 -15.642 1.00 81.38 85 PRO A C 1
ATOM 688 O O . PRO A 1 85 ? 5.421 5.881 -15.160 1.00 81.38 85 PRO A O 1
ATOM 691 N N . ARG A 1 86 ? 4.952 7.305 -16.817 1.00 80.25 86 ARG A N 1
ATOM 692 C CA . ARG A 1 86 ? 6.110 6.899 -17.647 1.00 80.25 86 ARG A CA 1
ATOM 693 C C . ARG A 1 86 ? 7.460 7.091 -16.936 1.00 80.25 86 ARG A C 1
ATOM 695 O O . ARG A 1 86 ? 8.399 6.350 -17.192 1.00 80.25 86 ARG A O 1
ATOM 702 N N . ASN A 1 87 ? 7.539 8.057 -16.025 1.00 80.62 87 ASN A N 1
ATOM 703 C CA . ASN A 1 87 ? 8.698 8.405 -15.196 1.00 80.62 87 ASN A CA 1
ATOM 704 C C . ASN A 1 87 ? 8.681 7.721 -13.811 1.00 80.62 87 ASN A C 1
ATOM 706 O O . ASN A 1 87 ? 9.316 8.207 -12.872 1.00 80.62 87 ASN A O 1
ATOM 710 N N . PHE A 1 88 ? 7.948 6.612 -13.654 1.00 80.00 88 PHE A N 1
ATOM 711 C CA . PHE A 1 88 ? 7.760 5.955 -12.358 1.00 80.00 88 PHE A CA 1
ATOM 712 C C . PHE A 1 88 ? 9.083 5.622 -11.656 1.00 80.00 88 PHE A C 1
ATOM 714 O O . PHE A 1 88 ? 9.293 6.021 -10.515 1.00 80.00 88 PHE A O 1
ATOM 721 N N . PHE A 1 89 ? 10.003 4.950 -12.352 1.00 75.69 89 PHE A N 1
ATOM 722 C CA . PHE A 1 89 ? 11.284 4.531 -11.774 1.00 75.69 89 PHE A CA 1
ATOM 723 C C . PHE A 1 89 ? 12.336 5.644 -11.701 1.00 75.69 89 PHE A C 1
ATOM 725 O O . PHE A 1 89 ? 13.317 5.490 -10.983 1.00 75.69 89 PHE A O 1
ATOM 732 N N . SER A 1 90 ? 12.152 6.753 -12.423 1.00 74.81 90 SER A N 1
ATOM 733 C CA . SER A 1 90 ? 13.141 7.833 -12.500 1.00 74.81 90 SER A CA 1
ATOM 734 C C . SER A 1 90 ? 12.838 9.022 -11.589 1.00 74.81 90 SER A C 1
ATOM 736 O O . SER A 1 90 ? 13.767 9.700 -11.171 1.00 74.81 90 SER A O 1
ATOM 738 N N . GLN A 1 91 ? 11.567 9.296 -11.278 1.00 76.88 91 GLN A N 1
ATOM 739 C CA . GLN A 1 91 ? 11.171 10.477 -10.497 1.00 76.88 91 GLN A CA 1
ATOM 740 C C . GLN A 1 91 ? 10.214 10.129 -9.356 1.00 76.88 91 GLN A C 1
ATOM 742 O O . GLN A 1 91 ? 10.463 10.491 -8.209 1.00 76.88 91 GLN A O 1
ATOM 747 N N . VAL A 1 92 ? 9.148 9.377 -9.644 1.00 77.75 92 VAL A N 1
ATOM 748 C CA . VAL A 1 92 ? 8.102 9.076 -8.649 1.00 77.75 92 VAL A CA 1
ATOM 749 C C . VAL A 1 92 ? 8.643 8.192 -7.526 1.00 77.75 92 VAL A C 1
ATOM 751 O O . VAL A 1 92 ? 8.450 8.491 -6.350 1.00 77.75 92 VAL A O 1
ATOM 754 N N . ALA A 1 93 ? 9.392 7.143 -7.872 1.00 75.75 93 ALA A N 1
ATOM 755 C CA . ALA A 1 93 ? 9.980 6.230 -6.896 1.00 75.75 93 ALA A CA 1
ATOM 756 C C . ALA A 1 93 ? 11.001 6.906 -5.966 1.00 75.75 93 ALA A C 1
ATOM 758 O O . ALA A 1 93 ? 11.198 6.441 -4.850 1.00 75.75 93 ALA A O 1
ATOM 759 N N . LEU A 1 94 ? 11.634 8.006 -6.387 1.00 79.00 94 LEU A N 1
ATOM 760 C CA . LEU A 1 94 ? 12.584 8.743 -5.547 1.00 79.00 94 LEU A CA 1
ATOM 761 C C . LEU A 1 94 ? 11.876 9.618 -4.509 1.00 79.00 94 LEU A C 1
ATOM 763 O O . LEU A 1 94 ? 12.371 9.791 -3.398 1.00 79.00 94 LEU A O 1
ATOM 767 N N . GLN A 1 95 ? 10.699 10.140 -4.852 1.00 81.94 95 GLN A N 1
ATOM 768 C CA . GLN A 1 95 ? 9.915 11.005 -3.969 1.00 81.94 95 GLN A CA 1
ATOM 769 C C . GLN A 1 95 ? 9.107 10.221 -2.927 1.00 81.94 95 GLN A C 1
ATOM 771 O O . GLN A 1 95 ? 8.613 10.810 -1.964 1.00 81.94 95 GLN A O 1
ATOM 776 N N . ILE A 1 96 ? 9.006 8.894 -3.075 1.00 83.25 96 ILE A N 1
ATOM 777 C CA . ILE A 1 96 ? 8.162 8.056 -2.220 1.00 83.25 96 ILE A CA 1
ATOM 778 C C . ILE A 1 96 ? 8.516 8.172 -0.738 1.00 83.25 96 ILE A C 1
ATOM 780 O O . ILE A 1 96 ? 7.627 8.252 0.100 1.00 83.25 96 ILE A O 1
ATOM 784 N N . LEU A 1 97 ? 9.806 8.251 -0.404 1.00 82.62 97 LEU A N 1
ATOM 785 C CA . LEU A 1 97 ? 10.258 8.370 0.981 1.00 82.62 97 LEU A CA 1
ATOM 786 C C . LEU A 1 97 ? 9.776 9.669 1.630 1.00 82.62 97 LEU A C 1
ATOM 788 O O . LEU A 1 97 ? 9.408 9.662 2.800 1.00 82.62 97 LEU A O 1
ATOM 792 N N . THR A 1 98 ? 9.755 10.770 0.879 1.00 85.38 98 THR A N 1
ATOM 793 C CA . THR A 1 98 ? 9.236 12.054 1.361 1.00 85.38 98 THR A CA 1
ATOM 794 C C . THR A 1 98 ? 7.739 11.959 1.636 1.00 85.38 98 THR A C 1
ATOM 796 O O . THR A 1 98 ? 7.292 12.373 2.703 1.00 85.38 98 THR A O 1
ATOM 799 N N . VAL A 1 99 ? 6.979 11.347 0.722 1.00 85.44 99 VAL A N 1
ATOM 800 C CA . VAL A 1 99 ? 5.537 11.123 0.902 1.00 85.44 99 VAL A CA 1
ATOM 801 C C . VAL A 1 99 ? 5.271 10.226 2.112 1.00 85.44 99 VAL A C 1
ATOM 803 O O . VAL A 1 99 ? 4.441 10.560 2.948 1.00 85.44 99 VAL A O 1
ATOM 806 N N . GLN A 1 100 ? 6.015 9.129 2.264 1.00 85.75 100 GLN A N 1
ATOM 807 C CA . GLN A 1 100 ? 5.859 8.217 3.399 1.00 85.75 100 GLN A CA 1
ATOM 808 C C . GLN A 1 100 ? 6.179 8.873 4.738 1.00 85.75 100 GLN A C 1
ATOM 810 O O . GLN A 1 100 ? 5.468 8.658 5.714 1.00 85.75 100 GLN A O 1
ATOM 815 N N . ARG A 1 101 ? 7.222 9.708 4.793 1.00 85.00 101 ARG A N 1
ATOM 816 C CA . ARG A 1 101 ? 7.555 10.481 5.998 1.00 85.00 101 ARG A CA 1
ATOM 817 C C . ARG A 1 101 ? 6.449 11.459 6.365 1.00 85.00 101 ARG A C 1
ATOM 819 O O . ARG A 1 101 ? 6.132 11.578 7.541 1.00 85.00 101 ARG A O 1
ATOM 826 N N . LEU A 1 102 ? 5.851 12.122 5.374 1.00 86.50 102 LEU A N 1
ATOM 827 C CA . LEU A 1 102 ? 4.708 13.002 5.600 1.00 86.50 102 LEU A CA 1
ATOM 828 C C . LEU A 1 102 ? 3.512 12.220 6.159 1.00 86.50 102 LEU A C 1
ATOM 830 O O . LEU A 1 102 ? 2.915 12.656 7.134 1.00 86.50 102 LEU A O 1
ATOM 834 N N . LEU A 1 103 ? 3.197 11.055 5.586 1.00 84.38 103 LEU A N 1
ATOM 835 C CA . LEU A 1 103 ? 2.106 10.198 6.060 1.00 84.38 103 LEU A CA 1
ATOM 836 C C . LEU A 1 103 ? 2.359 9.641 7.465 1.00 84.38 103 LEU A C 1
ATOM 838 O O . LEU A 1 103 ? 1.427 9.541 8.249 1.00 84.38 103 LEU A O 1
ATOM 842 N N . ALA A 1 104 ? 3.608 9.308 7.794 1.00 82.56 104 ALA A N 1
ATOM 843 C CA . ALA A 1 104 ? 3.993 8.851 9.128 1.00 82.56 104 ALA A CA 1
ATOM 844 C C . ALA A 1 104 ? 3.943 9.965 10.184 1.00 82.56 104 ALA A C 1
ATOM 846 O O . ALA A 1 104 ? 3.720 9.684 11.356 1.00 82.56 104 ALA A O 1
ATOM 847 N N . ALA A 1 105 ? 4.192 11.213 9.777 1.00 84.25 105 ALA A N 1
ATOM 848 C CA . ALA A 1 105 ? 4.119 12.382 10.648 1.00 84.25 105 ALA A CA 1
ATOM 849 C C . ALA A 1 105 ? 2.701 12.965 10.752 1.00 84.25 105 ALA A C 1
ATOM 851 O O . ALA A 1 105 ? 2.440 13.778 11.640 1.00 84.25 105 ALA A O 1
ATOM 852 N N . ALA A 1 106 ? 1.797 12.589 9.844 1.00 81.19 106 ALA A N 1
ATOM 853 C CA . ALA A 1 106 ? 0.404 12.982 9.929 1.00 81.19 106 ALA A CA 1
ATOM 854 C C . ALA A 1 106 ? -0.208 12.388 11.210 1.00 81.19 106 ALA A C 1
ATOM 856 O O . ALA A 1 106 ? 0.067 11.231 11.532 1.00 81.19 106 ALA A O 1
ATOM 857 N N . PRO A 1 107 ? -1.019 13.159 11.956 1.00 72.31 107 PRO A N 1
ATOM 858 C CA . PRO A 1 107 ? -1.717 12.623 13.115 1.00 72.31 107 PRO A CA 1
ATOM 859 C C . PRO A 1 107 ? -2.574 11.433 12.686 1.00 72.31 107 PRO A C 1
ATOM 861 O O . PRO A 1 107 ? -3.124 11.446 11.579 1.00 72.31 107 PRO A O 1
ATOM 864 N N . ASP A 1 108 ? -2.699 10.434 13.565 1.00 65.69 108 ASP A N 1
ATOM 865 C CA . ASP A 1 108 ? -3.565 9.282 13.325 1.00 65.69 108 ASP A CA 1
ATOM 866 C C . ASP A 1 108 ? -4.933 9.790 12.873 1.00 65.69 108 ASP A C 1
ATOM 868 O O . ASP A 1 108 ? -5.644 10.476 13.616 1.00 65.69 108 ASP A O 1
ATOM 872 N N . GLN A 1 109 ? -5.296 9.481 11.628 1.00 55.69 109 GLN A N 1
ATOM 873 C CA . GLN A 1 109 ? -6.646 9.723 11.160 1.00 55.69 109 GLN A CA 1
ATOM 874 C C . GLN A 1 109 ? -7.554 8.764 11.925 1.00 55.69 109 GLN A C 1
ATOM 876 O O . GLN A 1 109 ? -7.791 7.639 11.487 1.00 55.69 109 GLN A O 1
ATOM 881 N N . LYS A 1 110 ? -8.069 9.220 13.073 1.00 45.75 110 LYS A N 1
ATOM 882 C CA . LYS A 1 110 ? -9.282 8.666 13.673 1.00 45.75 110 LYS A CA 1
ATOM 883 C C . LYS A 1 110 ? -10.397 8.862 12.647 1.00 45.75 110 LYS A C 1
ATOM 885 O O . LYS A 1 110 ? -11.003 9.926 12.573 1.00 45.75 110 LYS A O 1
ATOM 890 N N . THR A 1 111 ? -10.565 7.862 11.795 1.00 47.16 111 THR A N 1
ATOM 891 C CA . THR A 1 111 ? -11.665 7.711 10.841 1.00 47.16 111 THR A CA 1
ATOM 892 C C . THR A 1 111 ? -12.479 6.517 11.257 1.00 47.16 111 THR A C 1
ATOM 894 O O . THR A 1 111 ? -11.842 5.515 11.664 1.00 47.16 111 THR A O 1
#

Sequence (111 aa):
MPSGDVKVEFFYDVISPYTYLAWQTLKQYRTAWNLDVVLRPVFLGGIMKGSKNRPPAMVPNKGKYMQEDLRRAARILDVPMLRAPRNFFSQVALQILTVQRLLAAAPDQKT

Organism: Perkinsus olseni (NCBI:txid32597)

Foldseek 3Di:
DPPAADEAEQEDFPLDLVSVLVVLVCVVCCVVRRHDYHYHYDDVVVVCVVVVHDDLCPPVVSVVVVVVVSVVSCVVSVHDDDDQDPCCPPPVSVCRVVVSVVVVPDPPPPD

InterPro domains:
  IPR001853 DSBA-like thioredoxin domain [PF01323] (8-107)
  IPR036249 Thioredoxin-like superfamily [SSF52833] (6-109)
  IPR051924 Glutathione S-transferase Kappa/NadH [PTHR42943] (6-108)

pLDDT: mean 87.79, std 10.66, range [45.75, 96.56]